Protein AF-A0A7V6SKH7-F1 (afdb_monomer)

Mean predicted aligned error: 5.91 Å

Structure (mmCIF, N/CA/C/O backbone):
data_AF-A0A7V6SKH7-F1
#
_entry.id   AF-A0A7V6SKH7-F1
#
loop_
_atom_site.group_PDB
_atom_site.id
_atom_site.type_symbol
_atom_site.label_atom_id
_atom_site.label_alt_id
_atom_site.label_comp_id
_atom_site.label_asym_id
_atom_site.label_entity_id
_atom_site.label_seq_id
_atom_site.pdbx_PDB_ins_code
_atom_site.Cartn_x
_atom_site.Cartn_y
_atom_site.Cartn_z
_atom_site.occupancy
_atom_site.B_iso_or_equiv
_atom_site.auth_seq_id
_atom_site.auth_comp_id
_atom_site.auth_asym_id
_atom_site.auth_atom_id
_atom_site.pdbx_PDB_model_num
ATOM 1 N N . SER A 1 1 ? 6.840 -9.841 -1.743 1.00 66.81 1 SER A N 1
ATOM 2 C CA . SER A 1 1 ? 7.430 -9.588 -3.063 1.00 66.81 1 SER A CA 1
ATOM 3 C C . SER A 1 1 ? 6.596 -8.586 -3.855 1.00 66.81 1 SER A C 1
ATOM 5 O O . SER A 1 1 ? 5.484 -8.918 -4.267 1.00 66.81 1 SER A O 1
ATOM 7 N N . PRO A 1 2 ? 7.122 -7.366 -4.053 1.00 70.94 2 PRO A N 1
ATOM 8 C CA . PRO A 1 2 ? 6.524 -6.286 -4.846 1.00 70.94 2 PRO A CA 1
ATOM 9 C C . PRO A 1 2 ? 6.143 -6.692 -6.274 1.00 70.94 2 PRO A C 1
ATOM 11 O O . PRO A 1 2 ? 5.108 -6.270 -6.775 1.00 70.94 2 PRO A O 1
ATOM 14 N N . LEU A 1 3 ? 6.905 -7.606 -6.887 1.00 77.06 3 LEU A N 1
ATOM 15 C CA . LEU A 1 3 ? 6.616 -8.125 -8.231 1.00 77.06 3 LEU A CA 1
ATOM 16 C C . LEU A 1 3 ? 5.235 -8.788 -8.335 1.00 77.06 3 LEU A C 1
ATOM 18 O O . LEU A 1 3 ? 4.614 -8.770 -9.393 1.00 77.06 3 LEU A O 1
ATOM 22 N N . VAL A 1 4 ? 4.741 -9.368 -7.238 1.00 85.44 4 VAL A N 1
ATOM 23 C CA . VAL A 1 4 ? 3.399 -9.965 -7.195 1.00 85.44 4 VAL A CA 1
ATOM 24 C C . VAL A 1 4 ? 2.318 -8.883 -7.177 1.00 85.44 4 VAL A C 1
ATOM 26 O O . VAL A 1 4 ? 1.247 -9.094 -7.735 1.00 85.44 4 VAL A O 1
ATOM 29 N N . LEU A 1 5 ? 2.591 -7.725 -6.570 1.00 89.31 5 LEU A N 1
ATOM 30 C CA . LEU A 1 5 ? 1.638 -6.616 -6.491 1.00 89.31 5 LEU A CA 1
ATOM 31 C C . LEU A 1 5 ? 1.464 -5.935 -7.851 1.00 89.31 5 LEU A C 1
ATOM 33 O O . LEU A 1 5 ? 0.341 -5.594 -8.209 1.00 89.31 5 LEU A O 1
ATOM 37 N N . ASP A 1 6 ? 2.541 -5.807 -8.628 1.00 87.44 6 ASP A N 1
ATOM 38 C CA . ASP A 1 6 ? 2.487 -5.274 -9.996 1.00 87.44 6 ASP A CA 1
ATOM 39 C C . ASP A 1 6 ? 1.672 -6.150 -10.957 1.00 87.44 6 ASP A C 1
ATOM 41 O O . ASP A 1 6 ? 1.042 -5.641 -11.883 1.00 87.44 6 ASP A O 1
ATOM 45 N N . ALA A 1 7 ? 1.677 -7.468 -10.745 1.00 89.69 7 ALA A N 1
ATOM 46 C CA . ALA A 1 7 ? 0.923 -8.418 -11.559 1.00 89.69 7 ALA A CA 1
ATOM 47 C C . ALA A 1 7 ? -0.518 -8.642 -11.067 1.00 89.69 7 ALA A C 1
ATOM 49 O O . ALA A 1 7 ? -1.277 -9.352 -11.725 1.00 89.69 7 ALA A O 1
ATOM 50 N N . ALA A 1 8 ? -0.892 -8.094 -9.907 1.00 92.19 8 ALA A N 1
ATOM 51 C CA . ALA A 1 8 ? -2.208 -8.301 -9.322 1.00 92.19 8 ALA A CA 1
ATOM 52 C C . ALA A 1 8 ? -3.264 -7.407 -9.985 1.00 92.19 8 ALA A C 1
ATOM 54 O O . ALA A 1 8 ? -3.121 -6.184 -10.031 1.00 92.19 8 ALA A O 1
ATOM 55 N N . ASP A 1 9 ? -4.373 -8.016 -10.413 1.00 94.00 9 ASP A N 1
ATOM 56 C CA . ASP A 1 9 ? -5.529 -7.286 -10.948 1.00 94.00 9 ASP A CA 1
ATOM 57 C C . ASP A 1 9 ? -6.209 -6.411 -9.877 1.00 94.00 9 ASP A C 1
ATOM 59 O O . ASP A 1 9 ? -6.778 -5.364 -10.185 1.00 94.00 9 ASP A O 1
ATOM 63 N N . GLU A 1 10 ? -6.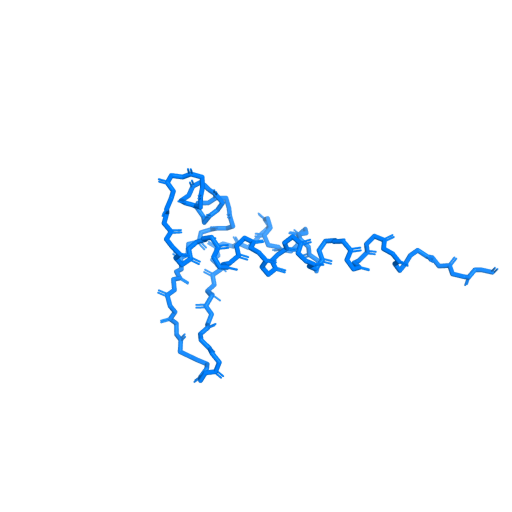139 -6.819 -8.604 1.00 95.75 10 GLU A N 1
ATOM 64 C CA . GLU A 1 10 ? -6.666 -6.062 -7.469 1.00 95.75 10 GLU A CA 1
ATOM 65 C C . GLU A 1 10 ? -5.832 -6.298 -6.202 1.00 95.75 10 GLU A C 1
ATOM 67 O O . GLU A 1 10 ? -5.460 -7.422 -5.860 1.00 95.75 10 GLU A O 1
ATOM 72 N N . VAL A 1 11 ? -5.582 -5.213 -5.474 1.00 95.69 11 VAL A N 1
ATOM 73 C CA . VAL A 1 11 ? -4.960 -5.180 -4.153 1.00 95.69 11 VAL A CA 1
ATOM 74 C C . VAL A 1 11 ? -5.971 -4.616 -3.165 1.00 95.69 11 VAL A C 1
ATOM 76 O O . VAL A 1 11 ? -6.578 -3.571 -3.407 1.00 95.69 11 VAL A O 1
ATOM 79 N N . VAL A 1 12 ? -6.124 -5.288 -2.024 1.00 96.50 12 VAL A N 1
ATOM 80 C CA . VAL A 1 12 ? -6.978 -4.836 -0.922 1.00 96.50 12 VAL A CA 1
ATOM 81 C C . VAL A 1 12 ? -6.116 -4.622 0.313 1.00 96.50 12 VAL A C 1
ATOM 83 O O . VAL A 1 12 ? -5.530 -5.566 0.841 1.00 96.50 12 VAL A O 1
ATOM 86 N N . PHE A 1 13 ? -6.053 -3.380 0.789 1.00 96.38 13 PHE A N 1
ATOM 87 C CA . PHE A 1 13 ? -5.396 -3.058 2.050 1.00 96.38 13 PHE A CA 1
ATOM 88 C C . PHE A 1 13 ? -6.400 -3.206 3.192 1.00 96.38 13 PHE A C 1
ATOM 90 O O . PHE A 1 13 ? -7.495 -2.632 3.157 1.00 96.38 13 PHE A O 1
ATOM 97 N N . LEU A 1 14 ? -6.032 -4.015 4.181 1.00 97.00 14 LEU A N 1
ATOM 98 C CA . LEU A 1 14 ? -6.883 -4.361 5.311 1.00 97.00 14 LEU A CA 1
ATOM 99 C C . LEU A 1 14 ? -6.442 -3.611 6.568 1.00 97.00 14 LEU A C 1
ATOM 101 O O . LEU A 1 14 ? -5.254 -3.373 6.773 1.00 97.00 14 LEU A O 1
ATOM 105 N N . SER A 1 15 ? -7.404 -3.299 7.432 1.00 94.88 15 SER A N 1
ATOM 106 C CA . SER A 1 15 ? -7.127 -2.921 8.814 1.00 94.88 15 SER A CA 1
ATOM 107 C C . SER A 1 15 ? -6.590 -4.111 9.610 1.00 94.88 15 SER A C 1
ATOM 109 O O . SER A 1 15 ? -6.672 -5.262 9.176 1.00 94.88 15 SER A O 1
ATOM 111 N N 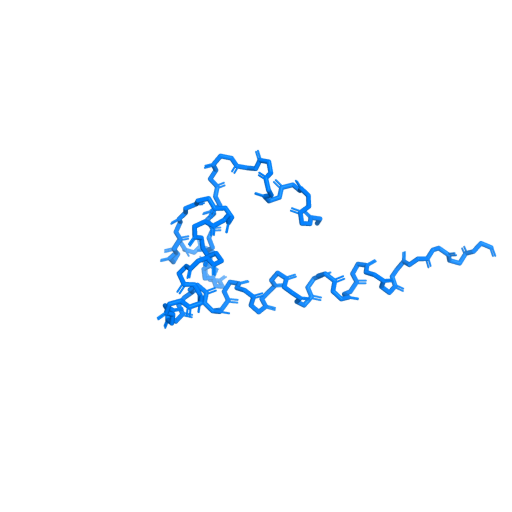. GLU A 1 16 ? -6.113 -3.847 10.825 1.00 93.00 16 GLU A N 1
ATOM 112 C CA . GLU A 1 16 ? -5.685 -4.894 11.764 1.00 93.00 16 GLU A CA 1
ATOM 113 C C . GLU A 1 16 ? -6.809 -5.898 12.090 1.00 93.00 16 GLU A C 1
ATOM 115 O O . GLU A 1 16 ? -6.548 -7.086 12.255 1.00 93.00 16 GLU A O 1
ATOM 120 N N . ASP A 1 17 ? -8.072 -5.456 12.064 1.00 96.62 17 ASP A N 1
ATOM 121 C CA . ASP A 1 17 ? -9.266 -6.306 12.222 1.00 96.62 17 ASP A CA 1
ATOM 122 C C . ASP A 1 17 ? -9.661 -7.071 10.938 1.00 96.62 17 ASP A C 1
ATOM 124 O O . ASP A 1 17 ? -10.794 -7.547 10.817 1.00 96.62 17 ASP A O 1
ATOM 128 N N . ALA A 1 18 ? -8.774 -7.137 9.942 1.00 95.12 18 ALA A N 1
ATOM 129 C CA . ALA A 1 18 ? -9.000 -7.759 8.636 1.00 95.12 18 ALA A CA 1
ATOM 130 C C . ALA A 1 18 ? -10.171 -7.158 7.826 1.00 95.12 18 ALA A C 1
ATOM 132 O O . ALA A 1 18 ? -10.792 -7.844 7.010 1.00 95.12 18 ALA A O 1
ATOM 133 N N . LYS A 1 19 ? -10.481 -5.866 8.016 1.00 97.50 19 LYS A N 1
ATOM 134 C CA . LYS A 1 19 ? -11.530 -5.170 7.247 1.00 97.50 19 LYS A CA 1
ATOM 135 C C . LYS A 1 19 ? -10.939 -4.392 6.067 1.00 97.50 19 LYS A C 1
ATOM 137 O O . LYS A 1 19 ? -9.936 -3.713 6.262 1.00 97.50 19 LYS A O 1
ATOM 142 N N . PRO A 1 20 ? -11.563 -4.406 4.874 1.00 97.00 20 PRO A N 1
ATOM 143 C CA . PRO A 1 20 ? -11.109 -3.599 3.742 1.00 97.00 20 PRO A CA 1
ATOM 144 C C . PRO A 1 20 ? -11.140 -2.098 4.046 1.00 97.00 20 PRO A C 1
ATOM 146 O O . PRO A 1 20 ? -12.191 -1.563 4.397 1.00 97.00 20 PRO A O 1
ATOM 149 N N . LEU A 1 21 ? -10.001 -1.426 3.872 1.00 97.12 21 LEU A N 1
ATOM 150 C CA . LEU A 1 21 ? -9.871 0.030 3.990 1.00 97.12 21 LEU A CA 1
ATOM 151 C C . LEU A 1 21 ? -9.884 0.702 2.615 1.00 97.12 21 LEU A C 1
ATOM 153 O O . LEU A 1 21 ? -10.594 1.680 2.393 1.00 97.12 21 LEU A O 1
ATOM 157 N N . ILE A 1 22 ? -9.105 0.163 1.678 1.00 97.56 22 ILE A N 1
ATOM 158 C CA . ILE A 1 22 ? -8.917 0.708 0.332 1.00 97.56 22 ILE A CA 1
ATOM 159 C C . ILE A 1 22 ? -8.592 -0.437 -0.636 1.00 97.56 22 ILE A C 1
ATOM 161 O O . ILE A 1 22 ? -7.983 -1.437 -0.253 1.00 97.56 22 ILE A O 1
ATOM 165 N N . ARG A 1 23 ? -9.036 -0.298 -1.888 1.00 97.38 23 ARG A N 1
ATOM 166 C CA . ARG A 1 23 ? -8.805 -1.257 -2.975 1.00 97.38 23 ARG A CA 1
ATOM 167 C C . ARG A 1 23 ? -8.461 -0.548 -4.280 1.00 97.38 23 ARG A C 1
ATOM 169 O O . ARG A 1 23 ? -8.847 0.611 -4.462 1.00 97.38 23 ARG A O 1
ATOM 176 N N . GLY A 1 24 ? -7.771 -1.253 -5.163 1.00 96.69 24 GLY A N 1
ATOM 177 C CA . GLY A 1 24 ? -7.382 -0.802 -6.498 1.00 96.69 24 GLY A CA 1
ATOM 178 C C . GLY A 1 24 ? -6.231 -1.645 -7.033 1.00 96.69 24 GLY A C 1
ATOM 179 O O . GLY A 1 24 ? -5.834 -2.614 -6.392 1.00 96.69 24 GLY A O 1
ATOM 180 N N . THR A 1 25 ? -5.666 -1.276 -8.178 1.00 96.69 25 THR A N 1
ATOM 181 C CA . THR A 1 25 ? -4.393 -1.875 -8.608 1.00 96.69 25 THR A CA 1
ATOM 182 C C . THR A 1 25 ? -3.243 -1.326 -7.764 1.00 96.69 25 THR A C 1
ATOM 184 O O . THR A 1 25 ? -3.366 -0.258 -7.155 1.00 96.69 25 THR A O 1
ATOM 187 N N . HIS A 1 26 ? -2.095 -2.012 -7.746 1.00 95.56 26 HIS A N 1
ATOM 188 C CA . HIS A 1 26 ? -0.908 -1.484 -7.071 1.00 95.56 26 HIS A CA 1
ATOM 189 C C . HIS A 1 26 ? -0.558 -0.071 -7.562 1.00 95.56 26 HIS A C 1
ATOM 191 O O . HIS A 1 26 ? -0.397 0.843 -6.751 1.00 95.56 26 HIS A O 1
ATOM 197 N N . ARG A 1 27 ? -0.527 0.123 -8.886 1.00 94.88 27 ARG A N 1
ATOM 198 C CA . ARG A 1 27 ? -0.214 1.409 -9.516 1.00 94.88 27 ARG A CA 1
ATOM 199 C C . ARG A 1 27 ? -1.165 2.521 -9.075 1.00 94.88 27 ARG A C 1
ATOM 201 O O . ARG A 1 27 ? -0.694 3.588 -8.690 1.00 94.88 27 ARG A O 1
ATOM 208 N N . ASP A 1 28 ? -2.472 2.266 -9.062 1.00 96.62 28 ASP A N 1
ATOM 209 C CA . ASP A 1 28 ? -3.459 3.288 -8.686 1.00 96.62 28 ASP A CA 1
ATOM 210 C C . ASP A 1 28 ? -3.307 3.698 -7.214 1.00 96.62 28 ASP A C 1
ATOM 212 O O . ASP A 1 28 ? -3.438 4.871 -6.865 1.00 96.62 28 ASP A O 1
ATOM 216 N N . LEU A 1 29 ? -3.005 2.744 -6.327 1.00 96.94 29 LEU A N 1
ATOM 217 C CA . LEU A 1 29 ? -2.755 3.043 -4.915 1.00 96.94 29 LEU A CA 1
ATOM 218 C C . LEU A 1 29 ? -1.481 3.883 -4.742 1.00 96.94 29 LEU A C 1
ATOM 220 O O . LEU A 1 29 ? -1.475 4.827 -3.954 1.00 96.94 29 LEU A O 1
ATOM 224 N N . MET A 1 30 ? -0.427 3.607 -5.511 1.00 95.62 30 MET A N 1
ATOM 225 C CA . MET A 1 30 ? 0.797 4.417 -5.494 1.00 95.62 30 MET A CA 1
ATOM 226 C C . MET A 1 30 ? 0.548 5.839 -6.015 1.00 95.62 30 MET A C 1
ATOM 228 O O . MET A 1 30 ? 1.045 6.803 -5.431 1.00 95.62 30 MET A O 1
ATOM 232 N N . GLU A 1 31 ? -0.251 5.999 -7.071 1.00 97.31 31 GLU A N 1
ATOM 233 C CA . GLU A 1 31 ? -0.661 7.311 -7.588 1.00 97.31 31 GLU A CA 1
ATOM 234 C C . GLU A 1 31 ? -1.463 8.098 -6.542 1.00 97.31 31 GLU A C 1
ATOM 236 O O . GLU A 1 31 ? -1.097 9.225 -6.204 1.00 97.31 31 GLU A O 1
ATOM 241 N N . ARG A 1 32 ? -2.465 7.474 -5.917 1.00 97.88 32 ARG A N 1
ATOM 242 C CA . ARG A 1 32 ? -3.262 8.095 -4.844 1.00 97.88 32 ARG A CA 1
ATOM 243 C C . ARG A 1 32 ? -2.417 8.509 -3.640 1.00 97.88 32 ARG A C 1
ATOM 245 O O . ARG A 1 32 ? -2.647 9.569 -3.055 1.00 97.88 32 ARG A O 1
ATOM 252 N N . ALA A 1 33 ? -1.403 7.724 -3.276 1.00 97.50 33 ALA A N 1
ATOM 253 C CA . ALA A 1 33 ? -0.479 8.081 -2.199 1.00 97.50 33 ALA A CA 1
ATOM 254 C C . ALA A 1 33 ? 0.300 9.372 -2.516 1.00 97.50 33 ALA A C 1
ATOM 256 O O . ALA A 1 33 ? 0.489 10.224 -1.635 1.00 97.50 33 ALA A O 1
ATOM 257 N N . ARG A 1 34 ? 0.708 9.542 -3.785 1.00 96.69 34 ARG A N 1
ATOM 258 C CA . ARG A 1 34 ? 1.376 10.756 -4.289 1.00 96.69 34 ARG A CA 1
ATOM 259 C C . ARG A 1 34 ? 0.437 11.961 -4.289 1.00 96.69 34 ARG A C 1
ATOM 261 O O . ARG A 1 34 ? 0.875 13.052 -3.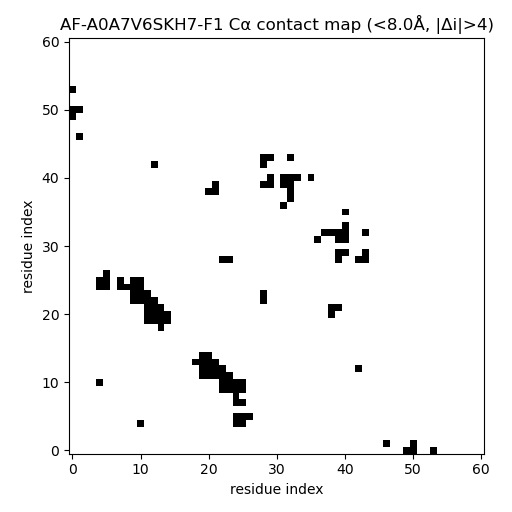935 1.00 96.69 34 ARG A O 1
ATOM 268 N N . GLU A 1 35 ? -0.837 11.759 -4.616 1.00 97.75 35 GLU A N 1
ATOM 269 C CA . GLU A 1 35 ? -1.885 12.791 -4.548 1.00 97.75 35 GLU A CA 1
ATOM 270 C C . GLU A 1 35 ? -2.269 13.170 -3.109 1.00 97.75 35 GLU A C 1
ATOM 272 O O . GLU A 1 35 ? -2.824 14.241 -2.870 1.00 97.75 35 GLU A O 1
ATOM 277 N N . GLY A 1 36 ? -1.906 12.337 -2.133 1.00 97.50 36 GLY A N 1
ATOM 278 C CA . GLY A 1 36 ? -2.052 12.636 -0.713 1.00 97.50 36 GLY A CA 1
ATOM 279 C C . GLY A 1 36 ? -3.177 11.898 -0.004 1.00 97.50 36 GLY A C 1
ATOM 280 O O . GLY A 1 36 ? -3.495 12.262 1.127 1.00 97.50 36 GLY A O 1
ATOM 281 N N . ASP A 1 37 ? -3.742 10.859 -0.620 1.00 98.00 37 ASP A N 1
ATOM 282 C CA . ASP A 1 37 ? -4.708 9.977 0.031 1.00 98.00 37 ASP A CA 1
ATOM 283 C C . ASP A 1 37 ? -4.079 9.335 1.291 1.00 98.00 37 ASP A C 1
ATOM 285 O O . ASP A 1 37 ? -3.053 8.649 1.184 1.00 98.00 37 ASP A O 1
ATOM 289 N N . PRO A 1 38 ? -4.652 9.557 2.493 1.00 97.44 38 PRO A N 1
ATOM 290 C CA . PRO A 1 38 ? -4.080 9.056 3.740 1.00 97.44 38 PRO A CA 1
ATOM 291 C C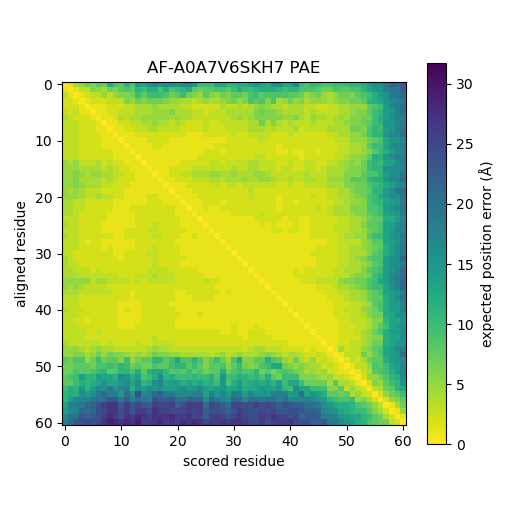 . PRO A 1 38 ? -3.952 7.528 3.793 1.00 97.44 38 PRO A C 1
ATOM 293 O O . PRO A 1 38 ? -2.909 7.023 4.201 1.00 97.44 38 PRO A O 1
ATOM 296 N N . LEU A 1 39 ? -4.964 6.791 3.323 1.00 97.25 39 LEU A N 1
ATOM 297 C CA . LEU A 1 39 ? -4.961 5.323 3.348 1.0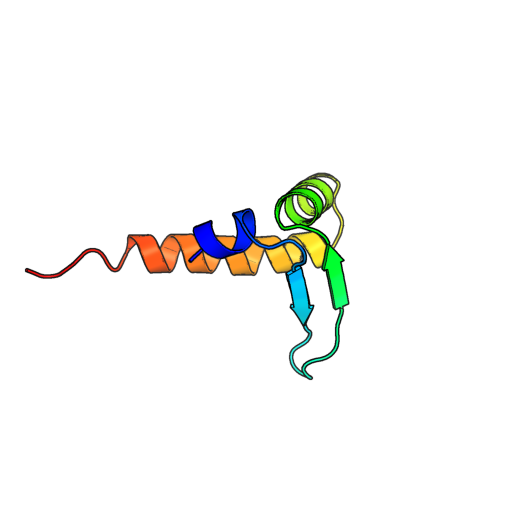0 97.25 39 LEU A CA 1
ATOM 298 C C . LEU A 1 39 ? -3.972 4.758 2.328 1.00 97.25 39 LEU A C 1
ATOM 300 O O . LEU A 1 39 ? -3.289 3.769 2.588 1.00 97.25 39 LEU A O 1
ATOM 304 N N . ALA A 1 40 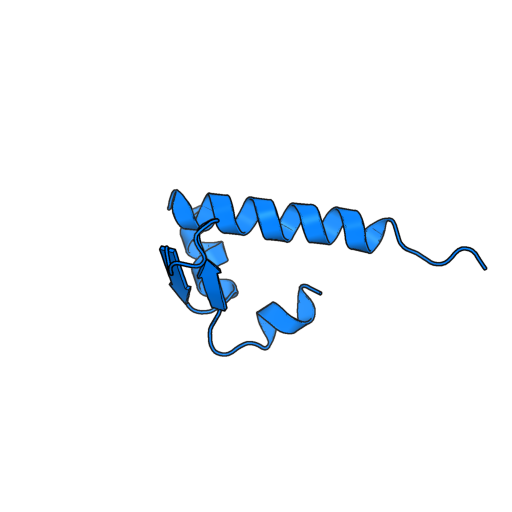? -3.848 5.411 1.174 1.00 97.44 40 ALA A N 1
ATOM 305 C CA . ALA A 1 40 ? -2.854 5.035 0.180 1.00 97.44 40 ALA A CA 1
ATOM 306 C C . ALA A 1 40 ? -1.414 5.291 0.670 1.00 97.44 40 ALA A C 1
ATOM 308 O O . ALA A 1 40 ? -0.505 4.526 0.351 1.00 97.44 40 ALA A O 1
ATOM 309 N N . ARG A 1 41 ? -1.192 6.329 1.490 1.00 97.50 41 ARG A N 1
ATOM 310 C CA . ARG A 1 41 ? 0.108 6.580 2.138 1.00 97.50 41 ARG A CA 1
ATOM 311 C C . ARG A 1 41 ? 0.457 5.536 3.197 1.00 97.50 41 ARG A C 1
ATOM 313 O O . ARG A 1 41 ? 1.622 5.160 3.304 1.00 97.50 41 ARG A O 1
ATOM 320 N N . GLU A 1 42 ? -0.526 5.053 3.952 1.00 96.56 42 GLU A N 1
ATOM 321 C CA . GLU A 1 42 ? -0.327 3.931 4.879 1.00 96.56 42 GLU A CA 1
ATOM 322 C C . GLU A 1 42 ? 0.052 2.652 4.127 1.00 96.56 42 GLU A C 1
ATOM 324 O O . GLU A 1 42 ? 1.036 1.998 4.477 1.00 96.56 42 GLU A O 1
ATOM 329 N N . TYR A 1 43 ? -0.662 2.350 3.038 1.00 95.31 43 TYR A N 1
ATOM 330 C CA . TYR A 1 43 ? -0.316 1.256 2.133 1.00 95.31 43 TYR A CA 1
ATOM 331 C C . TYR A 1 43 ? 1.123 1.385 1.598 1.00 95.31 43 TYR A C 1
ATOM 333 O O . TYR A 1 43 ? 1.911 0.446 1.720 1.00 95.31 43 TYR A O 1
ATOM 341 N N . TYR A 1 44 ? 1.493 2.563 1.079 1.00 94.56 44 TYR A N 1
ATOM 342 C CA . TYR A 1 44 ? 2.846 2.860 0.590 1.00 94.56 44 TYR A CA 1
ATOM 343 C C . TYR A 1 44 ? 3.913 2.563 1.653 1.00 94.56 44 TYR A C 1
ATOM 345 O O . TYR A 1 44 ? 4.892 1.875 1.376 1.00 94.56 44 TYR A O 1
ATOM 353 N N . ALA A 1 45 ? 3.703 3.014 2.894 1.00 94.12 45 ALA A N 1
ATOM 354 C CA . ALA A 1 45 ? 4.656 2.797 3.980 1.00 94.12 45 ALA A CA 1
ATOM 355 C C . ALA A 1 45 ? 4.879 1.306 4.295 1.00 94.12 45 ALA A C 1
ATOM 357 O O . ALA A 1 45 ? 5.997 0.910 4.628 1.00 94.12 45 ALA A O 1
ATOM 358 N N . VAL A 1 46 ? 3.838 0.473 4.188 1.00 92.19 46 VAL A N 1
ATOM 359 C CA . VAL A 1 46 ? 3.946 -0.982 4.383 1.00 92.19 46 VAL A CA 1
ATOM 360 C C . VAL A 1 46 ? 4.738 -1.629 3.251 1.00 92.19 46 VAL A C 1
ATOM 362 O O . VAL A 1 46 ? 5.630 -2.434 3.525 1.00 92.19 46 VAL A O 1
ATOM 365 N N . VAL A 1 47 ? 4.438 -1.274 1.999 1.00 90.00 47 VAL A N 1
ATOM 366 C CA . VAL A 1 47 ? 5.120 -1.835 0.823 1.00 90.00 47 VAL A CA 1
ATOM 367 C C . VAL A 1 47 ? 6.600 -1.458 0.820 1.00 90.00 47 VAL A C 1
ATOM 369 O O . VAL A 1 47 ? 7.442 -2.345 0.743 1.00 90.00 47 VAL A O 1
ATOM 372 N N . THR A 1 48 ? 6.938 -0.181 1.014 1.00 87.62 48 THR A N 1
ATOM 373 C CA . THR A 1 48 ? 8.340 0.267 1.014 1.00 87.62 48 THR A CA 1
ATOM 374 C C . THR A 1 48 ? 9.137 -0.294 2.191 1.00 87.62 48 THR A C 1
ATOM 376 O O . THR A 1 48 ? 10.316 -0.603 2.049 1.00 87.62 48 THR A O 1
ATOM 379 N N . ARG A 1 49 ? 8.515 -0.482 3.366 1.00 85.38 49 ARG A N 1
ATOM 380 C CA . ARG A 1 49 ? 9.181 -1.183 4.477 1.00 85.38 49 ARG A CA 1
ATOM 381 C C . ARG A 1 49 ? 9.558 -2.611 4.073 1.00 85.38 49 ARG A C 1
ATOM 383 O O . ARG A 1 49 ? 10.676 -3.035 4.341 1.00 85.38 49 ARG A O 1
ATOM 390 N N . ARG A 1 50 ? 8.640 -3.328 3.417 1.00 76.38 50 ARG A N 1
ATOM 391 C CA . ARG A 1 50 ? 8.873 -4.697 2.935 1.00 76.38 50 ARG A CA 1
ATOM 392 C C . ARG A 1 50 ? 9.959 -4.760 1.862 1.00 76.38 50 ARG A C 1
ATOM 394 O O . ARG A 1 50 ? 10.742 -5.695 1.892 1.00 76.38 50 ARG A O 1
ATOM 401 N N . GLU A 1 51 ? 10.029 -3.781 0.963 1.00 74.31 51 GLU A N 1
ATOM 402 C CA . GLU A 1 51 ? 11.098 -3.682 -0.046 1.00 74.31 51 GLU A CA 1
ATOM 403 C C . GLU A 1 51 ? 12.484 -3.594 0.599 1.00 74.31 51 GLU A C 1
ATOM 405 O O . GLU A 1 51 ? 13.378 -4.357 0.248 1.00 74.31 51 GLU A O 1
ATOM 410 N N . LEU A 1 52 ? 12.640 -2.720 1.598 1.00 69.69 52 LEU A N 1
ATOM 411 C CA . LEU A 1 52 ? 13.909 -2.567 2.312 1.00 69.69 52 LEU A CA 1
ATOM 412 C C . LEU A 1 52 ? 14.304 -3.841 3.074 1.00 69.69 52 LEU A C 1
ATOM 414 O O . LEU A 1 52 ? 15.481 -4.178 3.139 1.00 69.69 52 LEU A O 1
ATOM 418 N N . GLU A 1 53 ? 13.336 -4.552 3.657 1.00 70.81 53 GLU A N 1
ATOM 419 C CA . GLU A 1 53 ? 13.579 -5.826 4.345 1.00 70.81 53 GLU A CA 1
ATOM 420 C C . GLU A 1 53 ? 13.976 -6.944 3.363 1.00 70.81 53 GLU A C 1
ATOM 422 O O . GLU A 1 53 ? 14.912 -7.688 3.649 1.00 70.81 53 GLU A O 1
ATOM 427 N N . GLU A 1 54 ? 13.322 -7.033 2.196 1.00 62.69 54 GLU A N 1
ATOM 428 C CA . GLU A 1 54 ? 13.633 -8.029 1.157 1.00 62.69 54 GLU A CA 1
ATOM 429 C C . GLU A 1 54 ? 15.030 -7.797 0.529 1.00 62.69 54 GLU A C 1
ATOM 431 O O . GLU A 1 54 ? 15.735 -8.768 0.251 1.00 62.69 54 GLU A O 1
ATOM 436 N N . ASP A 1 55 ? 15.491 -6.545 0.390 1.00 59.94 55 ASP A N 1
ATOM 437 C CA . ASP A 1 55 ? 16.847 -6.213 -0.095 1.00 59.94 55 ASP A CA 1
ATOM 438 C C . ASP A 1 55 ? 17.968 -6.590 0.900 1.00 59.94 55 ASP A C 1
ATOM 440 O O . ASP A 1 55 ? 19.107 -6.861 0.504 1.00 59.94 55 ASP A O 1
ATOM 444 N N . HIS A 1 56 ? 17.665 -6.630 2.202 1.00 56.94 56 HIS A N 1
ATOM 445 C CA . HIS A 1 56 ? 18.620 -7.006 3.251 1.00 56.94 56 HIS A CA 1
ATOM 446 C C . HIS A 1 56 ? 18.763 -8.525 3.444 1.00 56.94 56 HIS A C 1
ATOM 448 O O . HIS A 1 56 ? 19.681 -8.964 4.140 1.00 56.94 56 HI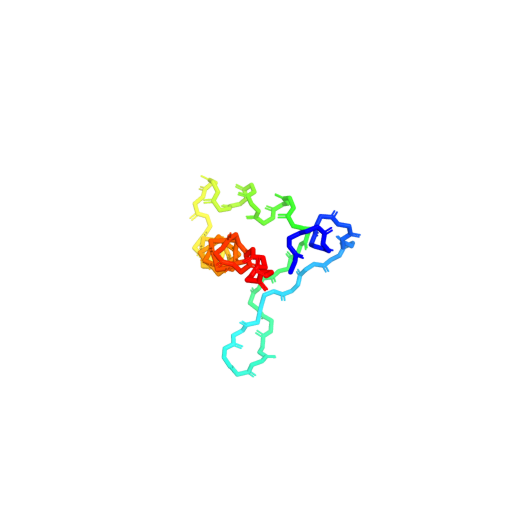S A O 1
ATOM 454 N N . GLU A 1 57 ? 17.922 -9.328 2.790 1.00 56.72 57 GLU A N 1
ATOM 455 C CA . GLU A 1 57 ? 17.952 -10.793 2.824 1.00 56.72 57 GLU A CA 1
ATOM 456 C C . GLU A 1 57 ? 18.613 -11.374 1.554 1.00 56.72 57 GLU A C 1
ATOM 458 O O . GLU A 1 57 ? 18.189 -12.380 0.989 1.00 56.72 57 GLU A O 1
ATOM 463 N N . ALA A 1 58 ? 19.694 -10.742 1.080 1.00 53.56 58 ALA A N 1
ATOM 464 C CA . ALA A 1 58 ? 20.601 -11.355 0.108 1.00 53.56 58 ALA A CA 1
ATOM 465 C C . ALA A 1 58 ? 21.430 -12.472 0.790 1.00 53.56 58 ALA A C 1
ATOM 467 O O . ALA A 1 58 ? 21.858 -12.317 1.936 1.00 53.56 58 ALA A O 1
ATOM 468 N N . PRO A 1 59 ? 21.671 -13.617 0.124 1.00 51.47 59 PRO A N 1
ATOM 469 C CA . PRO A 1 59 ? 21.989 -14.867 0.802 1.00 51.47 59 PRO A CA 1
ATOM 470 C C . PRO A 1 59 ? 23.395 -14.853 1.410 1.00 51.47 59 PRO A C 1
ATOM 472 O O . PRO A 1 59 ? 24.387 -14.695 0.696 1.00 51.47 59 PRO A O 1
ATOM 475 N N . SER A 1 60 ? 23.484 -15.134 2.714 1.00 59.12 60 SER A N 1
ATOM 476 C CA . SER A 1 60 ? 24.687 -15.745 3.292 1.00 59.12 60 SER A CA 1
ATOM 477 C C . SER A 1 60 ? 24.948 -17.053 2.545 1.00 59.12 60 SER A C 1
ATOM 479 O O . SER A 1 60 ? 24.192 -18.016 2.690 1.00 59.12 60 SER A O 1
ATOM 481 N N . ARG A 1 61 ? 25.986 -17.057 1.707 1.00 50.75 61 ARG A N 1
ATOM 482 C CA . ARG A 1 61 ? 26.508 -18.239 1.022 1.00 50.75 61 ARG A CA 1
ATOM 483 C C . ARG A 1 61 ? 27.780 -18.719 1.701 1.00 50.75 61 ARG A C 1
ATOM 485 O O . ARG A 1 61 ? 28.584 -17.850 2.101 1.00 50.75 61 ARG A O 1
#

Foldseek 3Di:
DVVVQQVDQKDFDADPVRHGDDMDRPVVLCVVVVVPPPVSVVVVVVVVVVVVVVVVPDDPD

Radius of gyration: 12.87 Å; Cα contacts (8 Å, |Δi|>4): 59; chains: 1; bounding box: 38×31×24 Å

pLDDT: mean 87.27, std 14.39, range [50.75, 98.0]

Nearest PDB structures (foldseek):
  2p9m-assembly2_C  TM=5.130E-01  e=3.030E+00  Methanocaldococcus jannaschii DSM 2661
  4uuu-assembly1_A  TM=5.289E-01  e=4.059E+00  Homo sapiens
  2nye-assembly1_B  TM=5.429E-01  e=4.699E+00  Saccharomyces cerevisiae

Secondary structure (DSSP, 8-state):
-HHHHHT-S-EEEE-TTS-EEEEE-HHHHHHHHHHT-HHHHHHHHHHHHHHHHHHT-----

Solvent-accessible surface area (backbone atoms only — not comparable to full-atom values): 3695 Å² total; per-residue (Å²): 116,71,74,57,43,74,73,34,86,64,43,74,46,58,45,97,87,70,42,83,75,50,74,42,34,45,67,56,36,54,51,38,26,74,77,59,40,66,69,29,39,54,52,48,55,54,53,55,52,49,51,58,54,59,67,71,65,64,79,92,123

Sequence (61 aa):
SPLVLDAADEVVFLSEDAKPLIRGTHRDLMERAREGDPLAREYYAVVTRRELEEDHEAPSR

=== Feature glossary ===
Key to the feature types in this record:

pLDDT. pLDDT is the predicted lDDT-Cα score: AlphaFold's confidence that the local environment of each residue (all inter-atomic distances within 15 Å) is correctly placed. It is a per-residue number between 0 and 100, with higher meaning more reliable.

Radius of gyration, Cα contacts, bounding box. The geometric summary reports three shape descriptors. Rg (radius of gyration) measures how spread out the Cα atoms are about their centre of mass; compact globular proteins have small Rg, elongated or unfolded ones large. Cα contacts (<8 Å, |i−j|>4) count long-range residue pairs in spatial proximity — high for tightly packed folds, near zero for rods or random coil. The bounding-box extents give the protein's footprint along x, y, z in Å.

Backbone torsions (φ/ψ). Backbone dihedral angles. Every residue except chain termini has a φ (preceding-C → N → Cα → C) and a ψ (N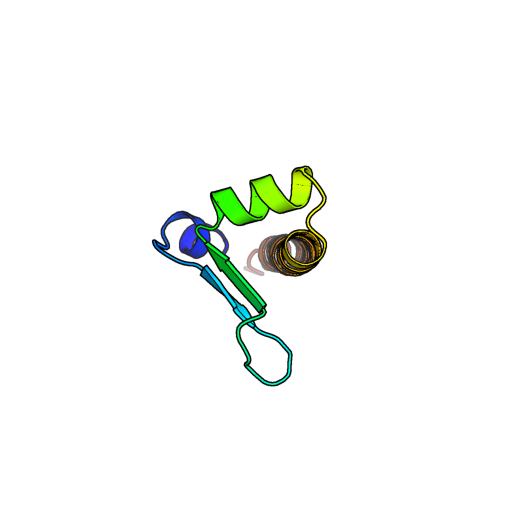 → Cα → C → next-N). They are reported in degrees following the IUPAC sign convention. Secondary structure is essentially a statement about which (φ, ψ) basin each residue occupies.

Contact-map, Ramachandran, and PAE plots. Plot images: a contact map (which residues are close in 3D, as an N×N binary image), a Ramachandran scatter (backbone torsion angles, revealing secondary-structure composition at a glance), and — for AlphaFold structures — a PAE heatmap (pairwise prediction confidence).

Predicted aligned error. Predicted Aligned Error (PAE) is an AlphaFold confidence matrix: entry (i, j) is the expected error in the position of residue j, in ångströms,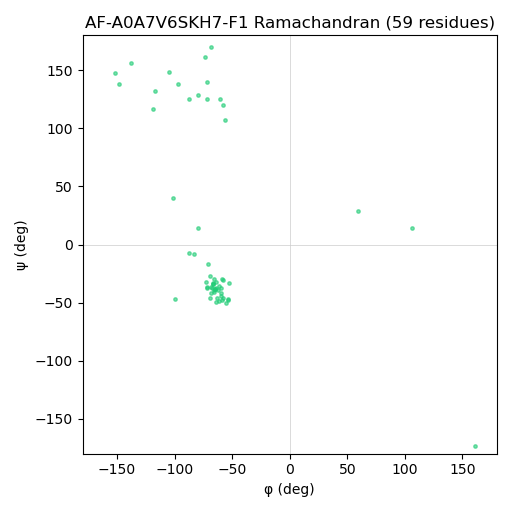 when the prediction is superimposed on the true structure at residue i. Low PAE within a block of residues means that block is internally rigid and well-predicted; high PAE between two blocks means their relative placement is uncertain even if each block individually is confident.

Secondary structure (3-state, P-SEA). Three-state secondary structure (P-SEA) collapses the eight DSSP classes into helix (a), strand (b), and coil (c). P-SEA assigns these from Cα geometry alone — distances and angles — without requiring backbone oxygens, so it works on any Cα trace.

Solvent-accessible surface area. Solvent-accessible surface area (SASA) is the area in Å² traced out by the centre of a 1.4 Å probe sphere (a water molecule) rolled over the protein's van der Waals surface (Shrake–Rupley / Lee–Richards construction). Buried residues have near-zero SASA; fully exposed residues can exceed 200 Å². The total SASA scales roughly with the number of surface residues.

Foldseek 3Di. The Foldseek 3Di string encodes local tertiary geometry as a 20-letter alphabet — one character per residue — derived from the relative positions of nearby Cα atoms. Unlike the amino-acid sequence, 3Di is a direct function of the 3D structure, so two proteins with the same fold have similar 3Di strings even at low sequence identity.

B-factor. For experimental (PDB) structures, the B-factor (temperature factor) quantifies the positional spread of each atom in the crystal — a combination of thermal vibration and static disorder — in units of Å². High B-factors mark flexible loops or poorly resolved regions; low B-factors mark the rigid, well-ordered core.

mmCIF coordinates. The mmCIF block holds the 3D Cartesian coordinates of each backbone atom (N, Cα, C, O) in ångströms. mmCIF is the PDB's canonical archive format — a tagged-loop text representation of the atomic model.

InterPro / GO / CATH / organism. Functional annotations link the protein to curated databases. InterPro entries identify conserved domains and families by matching the sequence against member-database signatures (Pfam, PROSITE, CDD, …). Gene Ontology (GO) terms describe molecular function, biological process, and cellular component in a controlled vocabulary. CATH places the structure in a hierarchical fold classification (Class/Architecture/Topology/Homologous-superfamily). The organism is the source species.

Rendered structure images. Structure images are PyMOL renders from six orthogonal camera directions. Cartoon representation draws helices as coils and strands as arrows; sticks shows the backbone as bonds; surface shows the solvent-excluded envelope. Rainbow coloring maps sequence position to hue (blue→red, N→C); chain coloring assigns a distinct color per polypeptide.

Sequence. This is the polypeptide sequence — one letter per residue, N-terminus first. Length ranges from a few dozen residues for small domains to over a thousand for large multi-domain proteins.

Secondary structure (8-state, DSSP). The SS8 string is DSSP's per-residue secondary-structure call. α-helix (H) means an i→i+4 H-bond ladder; β-strand (E) means the residue participates in a β-sheet; 3₁₀ (G) and π (I) are tighter and wider helices; T/S are turns/bends; '-' is loop.

Nearest PDB structures. Structural nearest neighbors (via Foldseek easy-search vs the PDB). Reported per hit: target PDB id, E-value, and alignment TM-score. A TM-score above ~0.5 is the conventional threshold for 'same fold'.